Protein AF-A0A3Q3KE18-F1 (afdb_monomer_lite)

Organism: Monopterus albus (NCBI:txid43700)

pLDDT: mean 73.13, std 10.8, range [43.09, 88.25]

Secondary structure (DSSP, 8-state):
---EEE----S-HHHHHHHHHHHT-TT----TT-EEEGGGS-GGGEE-SSS-EEPTT------S---

InterPro domains:
  IPR006612 THAP-type zinc finger [PF05485] (13-61)
  IPR006612 THAP-type zinc finger [PS50950] (1-63)

Radius of gyration: 11.24 Å; chains: 1; bounding box: 23×20×26 Å

Sequence (67 aa):
MCIRIYFCHCGSEVHLEIWIRNVRRDNLVIKRTTTVCSRHFVSTDVIQGGRRRLKEGAVPVTYYKLL

Foldseek 3Di:
DFDWEFPDPPDDPVQVVLQCVLVPDPPDDRDRRDTDGPVQWDPVQWDDDDRIHGDPSTHGHSDDDPD

Structure (mmCIF, N/CA/C/O backbone):
data_AF-A0A3Q3KE18-F1
#
_entry.id   AF-A0A3Q3KE18-F1
#
loop_
_atom_site.group_PDB
_atom_site.id
_atom_site.type_symbol
_atom_site.label_atom_id
_atom_site.label_alt_id
_atom_site.label_comp_id
_atom_site.label_asym_id
_atom_site.label_entity_id
_atom_site.label_seq_id
_atom_site.pdbx_PDB_ins_code
_atom_site.Cartn_x
_atom_site.Cartn_y
_atom_site.Cartn_z
_atom_site.occupancy
_atom_site.B_iso_or_equiv
_atom_site.auth_seq_id
_atom_site.auth_comp_id
_atom_site.auth_asym_id
_atom_site.auth_atom_id
_atom_site.pdbx_PDB_model_num
ATOM 1 N N . MET A 1 1 ? -11.266 10.504 -6.487 1.00 54.69 1 MET A N 1
ATOM 2 C CA . MET A 1 1 ? -10.129 10.918 -5.629 1.00 54.69 1 MET A CA 1
ATOM 3 C C . MET A 1 1 ? -9.796 9.793 -4.669 1.00 54.69 1 MET A C 1
ATOM 5 O O . MET A 1 1 ? -10.717 9.167 -4.165 1.00 54.69 1 MET A O 1
ATOM 9 N N . CYS A 1 2 ? -8.520 9.518 -4.412 1.00 65.81 2 CYS A N 1
ATOM 10 C CA . CYS A 1 2 ? -8.134 8.508 -3.437 1.00 65.81 2 CYS A CA 1
ATOM 11 C C . CYS A 1 2 ? -6.984 8.993 -2.559 1.00 65.81 2 CYS A C 1
ATOM 13 O O . CYS A 1 2 ? -6.166 9.809 -2.982 1.00 65.81 2 CYS A O 1
ATOM 15 N N . ILE A 1 3 ? -6.946 8.521 -1.315 1.00 68.06 3 ILE A N 1
ATOM 16 C CA . ILE A 1 3 ? -5.982 9.024 -0.339 1.00 68.06 3 ILE A CA 1
ATOM 17 C C . ILE A 1 3 ? -4.602 8.445 -0.626 1.00 68.06 3 ILE A C 1
ATOM 19 O O . ILE A 1 3 ? -4.482 7.237 -0.816 1.00 68.06 3 ILE A O 1
ATOM 23 N N . ARG A 1 4 ? -3.575 9.301 -0.630 1.00 77.12 4 ARG A N 1
ATOM 24 C CA . ARG A 1 4 ? -2.165 8.910 -0.735 1.00 77.12 4 ARG A CA 1
ATOM 25 C C . ARG A 1 4 ? -1.676 8.352 0.600 1.00 77.12 4 ARG A C 1
ATOM 27 O O . ARG A 1 4 ? -1.775 9.019 1.626 1.00 77.12 4 ARG A O 1
ATOM 34 N N . ILE A 1 5 ? -1.140 7.142 0.566 1.00 72.56 5 ILE A N 1
ATOM 35 C CA . ILE A 1 5 ? -0.508 6.460 1.691 1.00 72.56 5 ILE A CA 1
ATOM 36 C C . ILE A 1 5 ? 0.997 6.447 1.442 1.00 72.56 5 ILE A C 1
ATOM 38 O O . ILE A 1 5 ? 1.438 6.064 0.361 1.00 72.56 5 ILE A O 1
ATOM 42 N N . TYR A 1 6 ? 1.778 6.883 2.428 1.00 73.19 6 TYR A N 1
ATOM 43 C CA . TYR A 1 6 ? 3.237 6.872 2.353 1.00 73.19 6 TYR A CA 1
ATOM 44 C C . TYR A 1 6 ? 3.766 5.458 2.53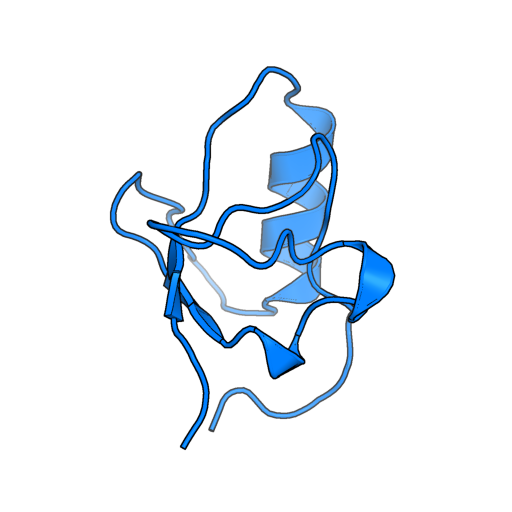6 1.00 73.19 6 TYR A C 1
ATOM 46 O O . TYR A 1 6 ? 3.315 4.743 3.433 1.00 73.19 6 TYR A O 1
ATOM 54 N N . PHE A 1 7 ? 4.765 5.094 1.737 1.00 70.25 7 PHE A N 1
ATOM 55 C CA . PHE A 1 7 ? 5.574 3.928 2.041 1.00 70.25 7 PHE A CA 1
ATOM 56 C C . PHE A 1 7 ? 6.272 4.152 3.387 1.00 70.25 7 PHE A C 1
ATOM 58 O O . PHE A 1 7 ? 7.120 5.037 3.534 1.00 70.25 7 PHE A O 1
ATOM 65 N N . CYS A 1 8 ? 5.870 3.378 4.390 1.00 66.69 8 CYS A N 1
ATOM 66 C CA . CYS A 1 8 ? 6.526 3.358 5.683 1.00 66.69 8 CYS A CA 1
ATOM 67 C C . CYS A 1 8 ? 7.533 2.210 5.670 1.00 66.69 8 CYS A C 1
ATOM 69 O O . CYS A 1 8 ? 7.148 1.054 5.535 1.00 66.69 8 CYS A O 1
ATOM 71 N N . HIS A 1 9 ? 8.819 2.534 5.799 1.00 62.09 9 HIS A N 1
ATOM 72 C CA . HIS A 1 9 ? 9.889 1.546 5.909 1.00 62.09 9 HIS A CA 1
ATOM 73 C C . HIS A 1 9 ? 9.900 0.965 7.332 1.00 62.09 9 HIS A C 1
ATOM 75 O O . HIS A 1 9 ? 10.792 1.256 8.129 1.00 62.09 9 HIS A O 1
ATOM 81 N N . CYS A 1 10 ? 8.860 0.211 7.686 1.00 50.94 10 CYS A N 1
ATOM 82 C CA . CYS A 1 10 ? 8.805 -0.530 8.939 1.00 50.94 10 CYS A CA 1
ATOM 83 C C . CYS A 1 10 ? 9.323 -1.954 8.677 1.00 50.94 10 CYS A C 1
ATOM 85 O O . CYS A 1 10 ? 8.594 -2.829 8.228 1.00 50.94 10 CYS A O 1
ATOM 87 N N . GLY A 1 11 ? 10.634 -2.126 8.854 1.00 53.19 11 GLY A N 1
ATOM 88 C CA . GLY A 1 11 ? 11.189 -3.307 9.518 1.00 53.19 11 GLY A CA 1
ATOM 89 C C . GLY A 1 11 ? 11.476 -4.607 8.761 1.00 53.19 11 GLY A C 1
ATOM 90 O O . GLY A 1 11 ? 12.216 -5.402 9.325 1.00 53.19 11 GLY A O 1
ATOM 91 N N . S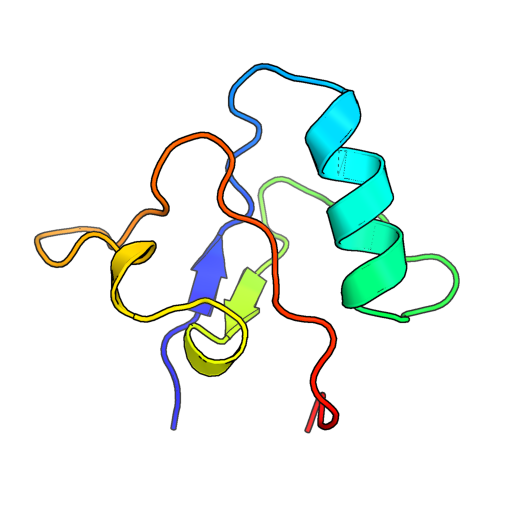ER A 1 12 ? 11.004 -4.867 7.538 1.00 57.62 12 SER A N 1
ATOM 92 C CA . SER A 1 12 ? 11.318 -6.161 6.890 1.00 57.62 12 SER A CA 1
ATOM 93 C C . SER A 1 12 ? 11.592 -6.053 5.388 1.00 57.62 12 SER A C 1
ATOM 95 O O . SER A 1 12 ? 10.703 -5.670 4.623 1.00 57.62 12 SER A O 1
ATOM 97 N N . GLU A 1 13 ? 12.794 -6.458 4.960 1.00 58.62 13 GLU A N 1
ATOM 98 C CA . GLU A 1 13 ? 13.228 -6.533 3.549 1.00 58.62 13 GLU A CA 1
ATOM 99 C C . GLU A 1 13 ? 12.206 -7.234 2.639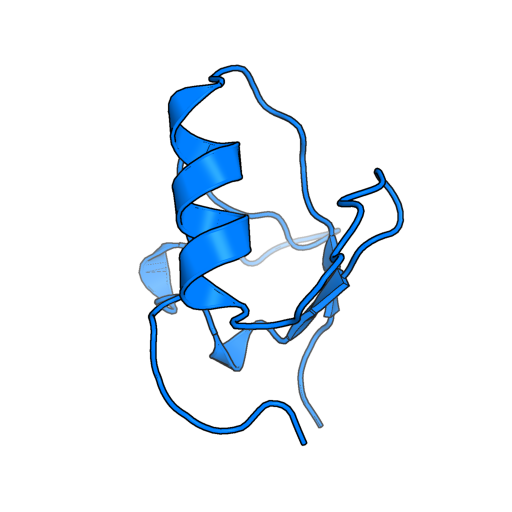 1.00 58.62 13 GLU A C 1
ATOM 101 O O . GLU A 1 13 ? 11.961 -6.785 1.521 1.00 58.62 13 GLU A O 1
ATOM 106 N N . VAL A 1 14 ? 11.514 -8.254 3.161 1.00 58.66 14 VAL A N 1
ATOM 107 C CA . VAL A 1 14 ? 10.501 -9.059 2.451 1.00 58.66 14 VAL A CA 1
ATOM 108 C C . VAL A 1 14 ? 9.370 -8.215 1.847 1.00 58.66 14 VAL A C 1
ATOM 110 O O . VAL A 1 14 ? 8.825 -8.547 0.794 1.00 58.66 14 VAL A O 1
ATOM 113 N N . HIS A 1 15 ? 9.009 -7.088 2.465 1.00 73.62 15 HIS A N 1
ATOM 114 C CA . HIS A 1 15 ? 7.910 -6.264 1.960 1.00 73.62 15 HIS A CA 1
ATOM 115 C C . HIS A 1 15 ? 8.325 -5.367 0.792 1.00 73.62 15 HIS A C 1
ATOM 117 O O . HIS A 1 15 ? 7.473 -5.011 -0.020 1.00 73.62 15 HIS A O 1
ATOM 123 N N . LEU A 1 16 ? 9.610 -5.036 0.643 1.00 74.31 16 LEU A N 1
ATOM 124 C CA . LEU A 1 16 ? 10.062 -4.154 -0.434 1.00 74.31 16 LEU A CA 1
ATOM 125 C C . LEU A 1 16 ? 9.909 -4.818 -1.811 1.00 74.31 16 LEU A C 1
ATOM 127 O O . LEU A 1 16 ? 9.394 -4.196 -2.741 1.00 74.31 16 LEU A O 1
ATOM 131 N N . GLU A 1 17 ? 10.287 -6.090 -1.928 1.00 77.50 17 GLU A N 1
ATOM 132 C CA . GLU A 1 17 ? 10.193 -6.849 -3.181 1.00 77.50 17 GLU A CA 1
ATOM 133 C C . GLU A 1 17 ? 8.742 -7.024 -3.639 1.00 77.50 17 GLU A C 1
ATOM 135 O O . GLU A 1 17 ? 8.418 -6.817 -4.812 1.00 77.50 17 GLU A O 1
ATOM 140 N N . ILE A 1 18 ? 7.838 -7.333 -2.704 1.00 78.75 18 ILE A N 1
ATOM 141 C CA . ILE A 1 18 ? 6.406 -7.484 -2.990 1.00 78.75 18 ILE A CA 1
ATOM 142 C C . ILE A 1 18 ? 5.810 -6.148 -3.440 1.00 78.75 18 ILE A C 1
ATOM 144 O O . ILE A 1 18 ? 5.021 -6.107 -4.385 1.00 78.75 18 ILE A O 1
ATOM 148 N N . TRP A 1 19 ? 6.216 -5.042 -2.814 1.00 79.00 19 TRP A N 1
ATOM 149 C CA . TRP A 1 19 ? 5.804 -3.705 -3.231 1.00 79.00 19 TRP A CA 1
ATOM 150 C C . TRP A 1 19 ? 6.270 -3.373 -4.650 1.00 79.00 19 TRP A C 1
ATOM 152 O O . TRP A 1 19 ? 5.453 -2.937 -5.462 1.00 79.00 19 TRP A O 1
ATOM 162 N N . ILE A 1 20 ? 7.546 -3.606 -4.975 1.00 76.94 20 ILE A N 1
ATOM 163 C CA . ILE A 1 20 ? 8.086 -3.375 -6.324 1.00 76.94 20 ILE A CA 1
ATOM 164 C C . ILE A 1 20 ? 7.315 -4.220 -7.347 1.00 76.94 20 ILE A C 1
ATOM 166 O O . ILE A 1 20 ? 6.816 -3.689 -8.345 1.00 76.94 20 ILE A O 1
ATOM 170 N N . ARG A 1 21 ? 7.126 -5.513 -7.055 1.00 77.69 21 ARG A N 1
ATOM 171 C CA . ARG A 1 21 ? 6.390 -6.448 -7.914 1.00 77.69 21 ARG A CA 1
ATOM 172 C C . ARG A 1 21 ? 4.938 -6.020 -8.138 1.00 77.69 21 ARG A C 1
ATOM 174 O O . ARG A 1 21 ? 4.455 -6.070 -9.269 1.00 77.69 21 ARG A O 1
ATOM 181 N N . ASN A 1 22 ? 4.232 -5.598 -7.090 1.00 76.56 22 ASN A N 1
ATOM 182 C CA . ASN A 1 22 ? 2.800 -5.297 -7.169 1.00 76.56 22 ASN A CA 1
ATOM 183 C C . ASN A 1 22 ? 2.500 -3.903 -7.719 1.00 76.56 22 ASN A C 1
ATOM 185 O O . ASN A 1 22 ? 1.464 -3.724 -8.359 1.00 76.56 22 ASN A O 1
ATOM 189 N N . VAL A 1 23 ? 3.401 -2.933 -7.540 1.00 74.56 23 VAL A N 1
ATOM 190 C CA . VAL A 1 23 ? 3.259 -1.608 -8.161 1.00 74.56 23 VAL A CA 1
ATOM 191 C C . VAL A 1 23 ? 3.559 -1.667 -9.668 1.00 74.56 23 VAL A C 1
ATOM 193 O O . VAL A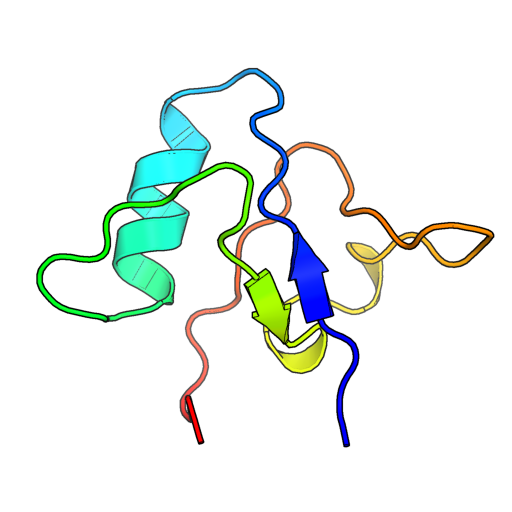 1 23 ? 3.112 -0.784 -10.391 1.00 74.56 23 VAL A O 1
ATOM 196 N N . ARG A 1 24 ? 4.224 -2.721 -10.178 1.00 69.75 24 ARG A N 1
ATOM 197 C CA . ARG A 1 24 ? 4.453 -2.963 -11.623 1.00 69.75 24 ARG A CA 1
ATOM 198 C C . ARG A 1 24 ? 4.986 -1.732 -12.373 1.00 69.75 24 ARG A C 1
ATOM 200 O O . ARG A 1 24 ? 4.550 -1.427 -13.481 1.00 69.75 24 ARG A O 1
ATOM 207 N N . ARG A 1 25 ? 5.896 -0.990 -11.744 1.00 68.31 25 ARG A N 1
ATOM 208 C CA . ARG A 1 25 ? 6.626 0.110 -12.379 1.00 68.31 25 ARG A CA 1
ATOM 209 C C . ARG A 1 25 ? 8.076 -0.299 -12.530 1.00 68.31 25 ARG A C 1
ATOM 211 O O . ARG A 1 25 ? 8.751 -0.517 -11.523 1.00 68.31 25 ARG A O 1
ATOM 218 N N . ASP A 1 26 ? 8.538 -0.342 -13.771 1.00 65.44 26 ASP A N 1
ATOM 219 C CA . ASP A 1 26 ? 9.951 -0.531 -14.063 1.00 65.44 26 ASP A CA 1
ATOM 220 C C . ASP A 1 26 ? 10.758 0.593 -13.398 1.00 65.44 26 ASP A C 1
ATOM 222 O O . ASP A 1 26 ? 10.376 1.766 -13.442 1.00 65.44 26 ASP A O 1
ATOM 226 N N . ASN A 1 27 ? 11.860 0.227 -12.738 1.00 65.50 27 ASN A N 1
ATOM 227 C CA . ASN A 1 27 ? 12.778 1.152 -12.061 1.00 65.50 27 ASN A CA 1
ATOM 228 C C . ASN A 1 27 ? 12.163 1.975 -10.908 1.00 65.50 27 ASN A C 1
ATOM 230 O O . ASN A 1 27 ? 12.626 3.082 -10.611 1.00 65.50 27 ASN A O 1
ATOM 234 N N . LEU A 1 28 ? 11.129 1.464 -10.227 1.00 71.00 28 LEU A N 1
ATOM 235 C CA . LEU A 1 28 ? 10.577 2.144 -9.054 1.00 71.00 28 LEU A CA 1
ATOM 236 C C . LEU A 1 28 ? 11.574 2.144 -7.885 1.00 71.00 28 LEU A C 1
ATOM 238 O O . LEU A 1 28 ? 11.690 1.174 -7.140 1.00 71.00 28 LEU A O 1
ATOM 242 N N . VAL A 1 29 ? 12.216 3.288 -7.655 1.00 74.19 29 VAL A N 1
ATOM 243 C CA . VAL A 1 29 ? 12.965 3.544 -6.421 1.00 74.19 29 VAL A CA 1
ATOM 244 C C . VAL A 1 29 ? 11.981 3.969 -5.334 1.00 74.19 29 VAL A C 1
ATOM 246 O O . VAL A 1 29 ? 11.476 5.098 -5.336 1.00 74.19 29 VAL A O 1
ATOM 249 N N . ILE A 1 30 ? 11.689 3.069 -4.395 1.00 73.69 30 ILE A N 1
ATOM 250 C CA . ILE A 1 30 ? 10.822 3.384 -3.259 1.00 73.69 30 ILE A CA 1
ATOM 251 C C . ILE A 1 30 ? 11.587 4.269 -2.268 1.00 73.69 30 ILE A C 1
ATOM 253 O O . ILE A 1 30 ? 12.533 3.845 -1.610 1.00 73.69 30 ILE A O 1
ATOM 257 N N . LYS A 1 31 ? 11.163 5.530 -2.164 1.00 75.00 31 LYS A N 1
ATOM 258 C CA . LYS A 1 31 ? 11.654 6.517 -1.198 1.00 75.00 31 LYS A CA 1
ATOM 259 C C . LYS A 1 31 ? 10.636 6.673 -0.068 1.00 75.00 31 LYS A C 1
ATOM 261 O O . LYS A 1 31 ? 9.464 6.343 -0.221 1.00 75.00 31 LYS A O 1
ATOM 266 N N . ARG A 1 32 ? 11.036 7.303 1.041 1.00 71.75 32 ARG A N 1
ATOM 267 C CA . ARG A 1 32 ? 10.114 7.679 2.141 1.00 71.75 32 ARG A CA 1
ATOM 268 C C . ARG A 1 32 ? 8.965 8.597 1.689 1.00 71.75 32 ARG A C 1
ATOM 270 O O . ARG A 1 32 ? 7.946 8.704 2.362 1.00 71.75 32 ARG A O 1
ATOM 277 N N . THR A 1 33 ? 9.143 9.281 0.561 1.00 75.94 33 THR A N 1
ATOM 278 C CA . THR A 1 33 ? 8.144 10.154 -0.067 1.00 75.94 33 THR A CA 1
ATOM 279 C C . THR A 1 33 ? 7.295 9.443 -1.118 1.00 75.94 33 THR A C 1
ATOM 281 O O . THR A 1 33 ? 6.331 10.033 -1.604 1.00 75.94 33 THR A O 1
ATOM 284 N N . THR A 1 34 ? 7.616 8.193 -1.473 1.00 76.25 34 THR A N 1
ATOM 285 C CA . THR A 1 34 ? 6.794 7.399 -2.385 1.00 76.25 34 THR A CA 1
ATOM 286 C C . THR A 1 34 ? 5.427 7.201 -1.749 1.00 76.25 34 THR A C 1
ATOM 288 O O . THR A 1 34 ? 5.311 6.764 -0.603 1.00 76.25 34 THR A O 1
ATOM 291 N N . THR A 1 35 ? 4.383 7.551 -2.499 1.00 79.44 35 THR A N 1
ATOM 292 C CA . THR A 1 35 ? 3.002 7.366 -2.065 1.00 79.44 35 THR A CA 1
ATOM 293 C C . THR A 1 35 ? 2.249 6.485 -3.039 1.00 79.44 35 THR A C 1
ATOM 295 O O . THR A 1 35 ? 2.441 6.571 -4.252 1.00 79.44 35 THR A O 1
ATOM 298 N N . VAL A 1 36 ? 1.371 5.652 -2.496 1.00 79.81 36 VAL A N 1
ATOM 299 C CA . VAL A 1 36 ? 0.458 4.808 -3.260 1.00 79.81 36 VAL A CA 1
ATOM 300 C C . VAL A 1 36 ? -0.957 5.115 -2.803 1.00 79.81 36 VAL A C 1
ATOM 302 O O . VAL A 1 36 ? -1.218 5.425 -1.642 1.00 79.81 36 VAL A O 1
ATOM 305 N N . CYS A 1 37 ? -1.886 5.096 -3.742 1.00 83.25 37 CYS A N 1
ATOM 306 C CA . CYS A 1 37 ? -3.283 5.316 -3.441 1.00 83.25 37 CYS A CA 1
ATOM 307 C C . CYS A 1 37 ? -3.838 4.189 -2.545 1.00 83.25 37 CYS A C 1
ATOM 309 O O . CYS A 1 37 ? -3.652 3.011 -2.831 1.00 83.25 37 CYS A O 1
ATOM 311 N N . SER A 1 38 ? -4.574 4.554 -1.494 1.00 83.56 38 SER A N 1
ATOM 312 C CA . SER A 1 38 ? -5.250 3.643 -0.550 1.00 83.56 38 SER A CA 1
ATOM 313 C C . SER A 1 38 ? -6.086 2.547 -1.213 1.00 83.56 38 SER A C 1
ATOM 315 O O . SER A 1 38 ? -6.219 1.473 -0.646 1.00 83.56 38 SER A O 1
ATOM 317 N N . ARG A 1 39 ? -6.589 2.778 -2.434 1.00 84.38 39 ARG A N 1
ATOM 318 C CA . ARG A 1 39 ? -7.327 1.783 -3.230 1.00 84.38 39 ARG A CA 1
ATOM 319 C C . ARG A 1 39 ? -6.527 0.520 -3.555 1.00 84.38 39 ARG A C 1
ATOM 321 O O . ARG A 1 39 ? -7.117 -0.478 -3.942 1.00 84.38 39 ARG A O 1
ATOM 328 N N . HIS A 1 40 ? -5.200 0.604 -3.491 1.00 85.12 40 HIS A N 1
ATOM 329 C CA . HIS A 1 40 ? -4.320 -0.524 -3.754 1.00 85.12 40 HIS A CA 1
ATOM 330 C C . HIS A 1 40 ? -4.067 -1.353 -2.501 1.00 85.12 40 HIS A C 1
ATOM 332 O O . HIS A 1 40 ? -3.285 -2.277 -2.575 1.00 85.12 40 HIS A O 1
ATOM 338 N N . PHE A 1 41 ? -4.690 -1.056 -1.365 1.00 84.69 41 PHE A N 1
ATOM 339 C CA . PHE A 1 41 ? -4.581 -1.872 -0.160 1.00 84.69 41 PHE A CA 1
ATOM 340 C C . PHE A 1 41 ? -5.948 -2.441 0.181 1.00 84.69 41 PHE A C 1
ATOM 342 O O . PHE A 1 41 ? -6.980 -1.852 -0.160 1.00 84.69 41 PHE A O 1
ATOM 349 N N . VAL A 1 42 ? -5.963 -3.573 0.880 1.00 87.56 42 VAL A N 1
ATOM 350 C CA . VAL A 1 42 ? -7.201 -4.058 1.486 1.00 87.56 42 VAL A CA 1
ATOM 351 C C . VAL A 1 42 ? -7.634 -3.024 2.526 1.00 87.56 42 VAL A C 1
ATOM 353 O O . VAL A 1 42 ? -6.807 -2.478 3.256 1.00 87.56 42 VAL A O 1
ATOM 356 N N . SER A 1 43 ? -8.928 -2.707 2.595 1.00 85.94 43 SER A N 1
ATOM 357 C CA . SER A 1 43 ? -9.434 -1.670 3.509 1.00 85.94 43 SER A CA 1
ATOM 358 C C . SER A 1 43 ? -9.079 -1.951 4.972 1.00 85.94 43 SER A C 1
ATOM 360 O O . SER A 1 43 ? -8.851 -1.016 5.735 1.00 85.94 43 SER A O 1
ATOM 362 N N . THR A 1 44 ? -8.962 -3.229 5.338 1.00 88.25 44 THR A N 1
ATOM 363 C CA . THR A 1 44 ? -8.541 -3.704 6.660 1.00 88.25 44 THR A CA 1
ATOM 364 C C . THR A 1 44 ? -7.081 -3.409 6.990 1.00 88.25 44 THR A C 1
ATOM 366 O O . THR A 1 44 ? -6.725 -3.439 8.169 1.00 88.25 44 THR A O 1
ATOM 369 N N . ASP A 1 45 ? -6.242 -3.126 5.995 1.00 87.12 45 ASP A N 1
ATOM 370 C CA . ASP A 1 45 ? -4.823 -2.799 6.174 1.00 87.12 45 ASP A CA 1
ATOM 371 C C . ASP A 1 45 ? -4.598 -1.301 6.379 1.00 87.12 45 ASP A C 1
ATOM 373 O O . ASP A 1 45 ? -3.538 -0.875 6.844 1.00 87.12 45 ASP A O 1
ATOM 377 N N . VAL A 1 46 ? -5.605 -0.490 6.049 1.00 86.19 46 VAL A N 1
ATOM 378 C CA . VAL A 1 46 ? -5.568 0.960 6.200 1.00 86.19 46 VAL A CA 1
ATOM 379 C C . VAL A 1 46 ? -6.103 1.334 7.576 1.00 86.19 46 VAL A C 1
ATOM 381 O O . VAL A 1 46 ? -7.294 1.217 7.860 1.00 86.19 46 VAL A O 1
ATOM 384 N N . ILE A 1 47 ? -5.223 1.854 8.428 1.00 85.44 47 ILE A N 1
ATOM 385 C CA . ILE A 1 47 ? -5.598 2.350 9.751 1.00 85.44 47 ILE A CA 1
ATOM 386 C C . ILE A 1 47 ? -6.232 3.734 9.579 1.00 85.44 47 ILE A C 1
ATOM 388 O O . ILE A 1 47 ? -5.589 4.679 9.102 1.00 85.44 47 ILE A O 1
ATOM 392 N N . GLN A 1 48 ? -7.511 3.846 9.946 1.00 77.94 48 GLN A N 1
ATOM 393 C CA . GLN A 1 48 ? 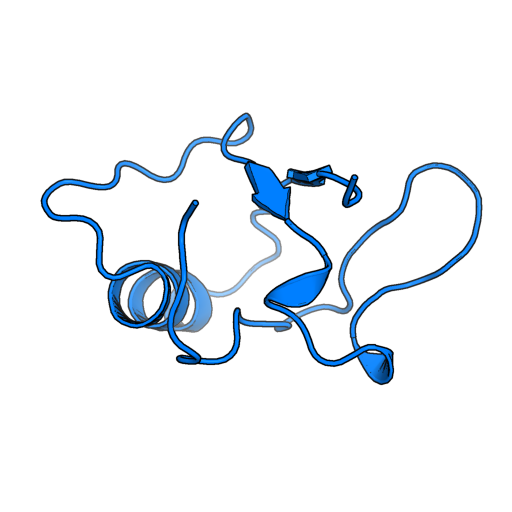-8.243 5.111 9.944 1.00 77.94 48 GLN A CA 1
ATOM 394 C C . GLN A 1 48 ? -8.030 5.861 11.267 1.00 77.94 48 GLN A C 1
ATOM 396 O O . GLN A 1 48 ? -8.073 5.263 12.336 1.00 77.94 48 GLN A O 1
ATOM 401 N N . GLY A 1 49 ? -7.797 7.174 11.182 1.00 69.94 49 GLY A N 1
ATOM 402 C CA . GLY A 1 49 ? -7.522 8.050 12.327 1.00 69.94 49 GLY A CA 1
ATOM 403 C C . GLY A 1 49 ? -6.232 8.856 12.144 1.00 69.94 49 GLY A C 1
ATOM 404 O O . GLY A 1 49 ? -5.217 8.326 11.695 1.00 69.94 49 GLY A O 1
ATOM 405 N N . GLY A 1 50 ? -6.271 10.159 12.447 1.00 73.94 50 GLY A N 1
ATOM 406 C CA . GLY A 1 50 ? -5.117 11.061 12.322 1.00 73.94 50 GLY A CA 1
ATOM 407 C C . GLY A 1 50 ? -4.421 11.006 10.950 1.00 73.94 50 GLY A C 1
ATOM 408 O O . GLY A 1 50 ? -5.065 11.017 9.897 1.00 73.94 50 GLY A O 1
ATOM 409 N N . ARG A 1 51 ? -3.080 10.930 10.947 1.00 71.00 51 ARG A N 1
ATOM 410 C CA . ARG A 1 51 ? -2.292 10.655 9.733 1.00 71.00 51 ARG A CA 1
ATOM 411 C C . ARG A 1 51 ? -2.454 9.176 9.383 1.00 71.00 51 AR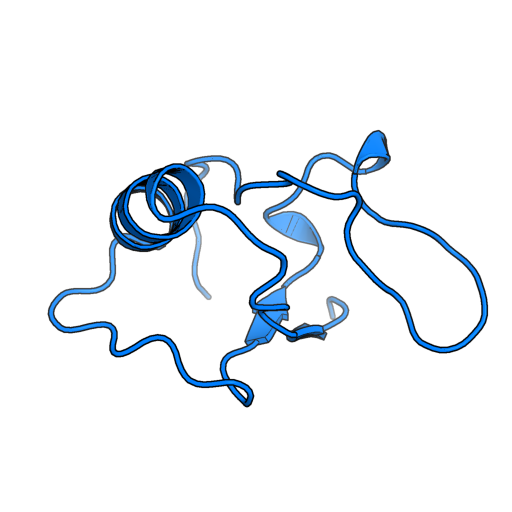G A C 1
ATOM 413 O O . ARG A 1 51 ? -1.867 8.343 10.065 1.00 71.00 51 ARG A O 1
ATOM 420 N N . ARG A 1 52 ? -3.216 8.867 8.327 1.00 73.50 52 ARG A N 1
ATOM 421 C CA . ARG A 1 52 ? -3.458 7.482 7.879 1.00 73.50 52 ARG A CA 1
ATOM 422 C C . ARG A 1 52 ? -2.147 6.728 7.679 1.00 73.50 52 ARG A C 1
ATOM 424 O O . ARG A 1 52 ? -1.212 7.245 7.061 1.00 73.50 52 ARG A O 1
ATOM 431 N N . ARG A 1 53 ? -2.109 5.503 8.194 1.00 78.25 53 ARG A N 1
ATOM 432 C CA . ARG A 1 53 ? -0.967 4.585 8.130 1.00 78.25 53 ARG A CA 1
ATOM 433 C C . ARG A 1 53 ? -1.440 3.221 7.650 1.00 78.25 53 ARG A C 1
ATOM 435 O O . ARG A 1 53 ? -2.634 2.928 7.659 1.00 78.25 53 ARG A O 1
ATOM 442 N N . LEU A 1 54 ? -0.483 2.410 7.235 1.00 81.88 54 LEU A N 1
ATOM 443 C CA . LEU A 1 54 ? -0.702 0.996 6.997 1.00 81.88 54 LEU A CA 1
ATOM 444 C C . LEU A 1 54 ? -0.435 0.215 8.277 1.00 81.88 54 LEU A C 1
ATOM 446 O O . LEU A 1 54 ? 0.404 0.626 9.085 1.00 81.88 54 LEU A O 1
ATOM 450 N N . LYS A 1 55 ? -1.118 -0.917 8.427 1.00 84.12 55 LYS A N 1
ATOM 451 C CA . LYS A 1 55 ? -0.648 -1.980 9.312 1.00 84.12 55 LYS A CA 1
ATOM 452 C C . LYS A 1 55 ? 0.757 -2.410 8.896 1.00 84.12 55 LYS A C 1
ATOM 454 O O . LYS A 1 55 ? 1.128 -2.322 7.722 1.00 84.12 55 LYS A O 1
ATOM 459 N N . GLU A 1 56 ? 1.529 -2.869 9.870 1.00 80.44 56 GLU A N 1
ATOM 460 C CA . GLU A 1 56 ? 2.821 -3.480 9.598 1.00 80.44 56 GLU A CA 1
ATOM 461 C C . GLU A 1 56 ? 2.637 -4.657 8.632 1.00 80.44 56 GLU A C 1
ATOM 463 O O . GLU A 1 56 ? 1.725 -5.466 8.781 1.00 80.44 56 GLU A O 1
ATOM 468 N N . GLY A 1 57 ? 3.452 -4.676 7.582 1.00 77.94 57 GLY A N 1
ATOM 469 C CA . GLY A 1 57 ? 3.396 -5.683 6.528 1.00 77.94 57 GLY A CA 1
ATOM 470 C C . GLY A 1 57 ? 2.269 -5.597 5.514 1.00 77.94 57 GLY A C 1
ATOM 471 O O . GLY A 1 57 ? 2.163 -6.469 4.654 1.00 77.94 57 GLY A O 1
ATOM 472 N N . ALA A 1 58 ? 1.481 -4.524 5.518 1.00 84.19 58 ALA A N 1
ATOM 473 C CA . ALA A 1 58 ? 0.568 -4.286 4.411 1.00 84.19 58 ALA A CA 1
ATOM 474 C C . ALA A 1 58 ? 1.335 -4.095 3.092 1.00 84.19 58 ALA A C 1
ATOM 476 O O . ALA A 1 58 ? 2.267 -3.284 2.982 1.00 84.19 58 ALA A O 1
ATOM 477 N N . VAL A 1 59 ? 0.880 -4.792 2.058 1.00 84.25 59 VAL A N 1
ATOM 478 C CA . VAL A 1 59 ? 1.416 -4.695 0.700 1.00 84.25 59 VAL A CA 1
ATOM 479 C C . VAL A 1 59 ? 0.308 -4.301 -0.274 1.00 84.25 59 VAL A C 1
ATOM 481 O O . VAL A 1 59 ? -0.854 -4.640 -0.043 1.00 84.25 59 VAL A O 1
ATOM 484 N N . PRO A 1 60 ? 0.619 -3.582 -1.368 1.00 84.38 60 PRO A N 1
ATOM 485 C CA . PRO A 1 60 ? -0.376 -3.273 -2.372 1.00 84.38 60 PRO A CA 1
ATOM 486 C C . PRO A 1 60 ? -0.910 -4.567 -2.988 1.00 84.38 60 PRO A C 1
ATOM 488 O O . PRO A 1 60 ? -0.123 -5.436 -3.359 1.00 84.38 60 PRO A O 1
ATOM 491 N N . VAL A 1 61 ? -2.223 -4.697 -3.147 1.00 85.00 61 VAL A N 1
ATOM 492 C CA . VAL A 1 61 ? -2.828 -5.755 -3.954 1.00 85.00 61 VAL A CA 1
ATOM 493 C C . VAL A 1 61 ? -2.463 -5.539 -5.422 1.00 85.00 61 VAL A C 1
ATOM 495 O O . VAL A 1 61 ? -2.450 -4.414 -5.919 1.00 85.00 61 VAL A O 1
ATOM 498 N N . THR A 1 62 ? -2.193 -6.625 -6.144 1.00 72.00 62 THR A N 1
ATOM 499 C CA . THR A 1 62 ? -1.697 -6.626 -7.534 1.00 72.00 62 THR A CA 1
ATOM 500 C C . THR A 1 62 ? -2.715 -6.101 -8.574 1.00 72.00 62 THR A C 1
ATOM 502 O O . THR A 1 62 ? -2.516 -6.265 -9.777 1.00 72.00 62 THR A O 1
ATOM 505 N N . TYR A 1 63 ? -3.825 -5.479 -8.160 1.00 60.41 63 TYR A N 1
ATOM 506 C CA . TYR A 1 63 ? -4.935 -5.152 -9.055 1.00 60.41 63 TYR A CA 1
ATOM 507 C C . TYR A 1 63 ? -4.734 -3.858 -9.860 1.00 60.41 63 TYR A C 1
ATOM 509 O O . TYR A 1 63 ? -4.361 -2.788 -9.375 1.00 60.41 63 TYR A O 1
ATOM 517 N N . TYR A 1 64 ? -5.018 -4.027 -11.144 1.00 57.75 64 TYR A N 1
ATOM 518 C CA . TYR A 1 64 ? -4.804 -3.163 -12.296 1.00 57.75 64 TYR A CA 1
ATOM 519 C C . TYR A 1 64 ? -5.522 -1.815 -12.158 1.00 57.75 64 TYR A C 1
ATOM 521 O O . TYR A 1 64 ? -6.750 -1.757 -12.168 1.00 57.75 64 TYR A O 1
ATOM 529 N N . LYS A 1 65 ? -4.730 -0.742 -12.058 1.00 47.16 65 LYS A N 1
ATOM 530 C CA . LYS A 1 65 ? -4.889 0.596 -12.671 1.00 47.16 65 LYS A CA 1
ATOM 531 C C . LYS A 1 65 ? -4.167 1.621 -11.798 1.00 47.16 65 LYS A C 1
ATOM 533 O O . LYS A 1 65 ? -4.744 2.228 -10.900 1.00 47.16 65 LYS A O 1
ATOM 538 N N . LEU A 1 66 ? -2.880 1.795 -12.090 1.00 46.81 66 LEU A N 1
ATOM 539 C CA . LEU A 1 66 ? -2.147 3.020 -11.790 1.00 46.81 66 LEU A CA 1
ATOM 540 C C . LEU A 1 66 ? -2.580 4.093 -12.801 1.00 46.81 66 LEU A C 1
ATOM 542 O O . LEU A 1 66 ? -1.855 4.356 -13.755 1.00 46.81 66 LEU A O 1
ATOM 546 N N . LEU A 1 67 ? -3.775 4.657 -12.630 1.00 43.09 67 LEU A N 1
ATOM 547 C CA . LEU A 1 67 ? -4.192 5.906 -13.277 1.00 43.09 67 LEU A CA 1
ATOM 548 C C . LEU A 1 67 ? -4.901 6.774 -12.235 1.00 43.09 67 LEU A C 1
ATOM 550 O O . LEU A 1 67 ? -5.888 6.282 -11.632 1.00 43.09 67 LEU A O 1
#